Protein AF-A0AAU9KZJ2-F1 (afdb_monomer_lite)

Organism: NCBI:txid622444

Foldseek 3Di:
DDDDPPPPPPPPDQDWDWDFDQDWDADPVNPDIDRDPGGDDIDTDGDPCSCVVVDPDDDDDDDDCLQPPQAADDDPPDPHNHPVSSQVSQQVNQVVVCVVVPDDDDDDPDDGGDDDCVRDDD

InterPro domains:
  IPR029044 Nucleotide-diphospho-sugar transferases [G3DSA:3.90.550.10] (4-121)
  IPR029044 Nucleotide-diphospho-sugar transferases [SSF53448] (11-106)
  IPR039741 UDP-sugar pyrophosphorylase [PTHR11952] (7-105)

Secondary structure (DSSP, 8-state):
-------------PPPEEEEE---EE-TTSS-EE--SS--EEEEE--GGGGGGG-SS-------HHHH-----S-TT-SSSSHHHHHHHHHHHHHHHHHHTT------TT------TTT---

Sequence (122 aa):
MKGLSLIHESLVVAEYYETRKKIPYVNDEGTAIIIPTSNTGIKLETFIFDVFPLSKSMKALGVAREDEFAPVKNAPGAASDSPNTACQLRSDQCKRWLLNAGATFVMFLYTLHQVSGLIATT

Radius of gyration: 25.16 Å; chains: 1; bounding box: 81×39×58 Å

pLDDT: mean 87.17, std 16.83, range [34.22, 98.0]

Structure (mmCIF, N/CA/C/O backbone):
data_AF-A0AAU9KZJ2-F1
#
_entry.id   AF-A0AAU9KZJ2-F1
#
loop_
_atom_site.group_PDB
_atom_site.id
_atom_site.type_symbol
_atom_site.label_atom_id
_atom_site.label_alt_id
_atom_site.label_comp_id
_atom_site.label_asym_id
_atom_site.label_entity_id
_atom_site.label_seq_id
_atom_site.pdbx_PDB_ins_code
_atom_site.Cartn_x
_atom_site.Cartn_y
_atom_site.Cartn_z
_atom_site.occupancy
_atom_site.B_iso_or_equiv
_atom_site.auth_seq_id
_atom_site.auth_comp_id
_atom_site.auth_asym_id
_atom_site.auth_atom_id
_atom_site.pdbx_PDB_model_num
ATOM 1 N N . MET A 1 1 ? -52.182 -20.625 6.507 1.00 35.84 1 MET A N 1
ATOM 2 C CA . MET A 1 1 ? -51.819 -19.357 5.835 1.00 35.84 1 MET A CA 1
ATOM 3 C C . M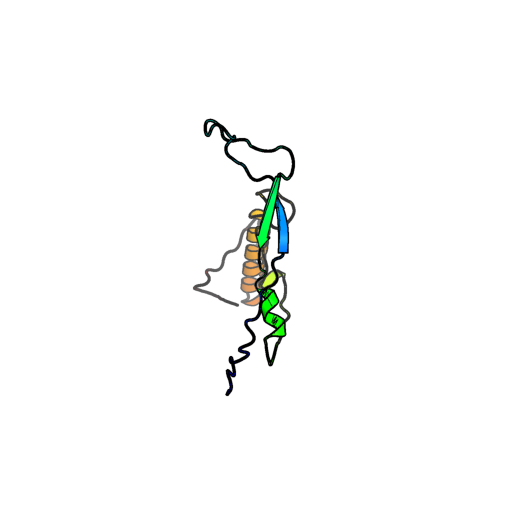ET A 1 1 ? -50.400 -19.528 5.305 1.00 35.84 1 MET A C 1
ATOM 5 O O . MET A 1 1 ? -49.508 -19.740 6.107 1.00 35.84 1 MET A O 1
ATOM 9 N N . LYS A 1 2 ? -50.212 -19.811 4.004 1.00 34.22 2 LYS A N 1
ATOM 10 C CA . LYS A 1 2 ? -49.580 -18.874 3.039 1.00 34.22 2 LYS A CA 1
ATOM 11 C C . LYS A 1 2 ? -48.591 -17.950 3.770 1.00 34.22 2 LYS A C 1
ATOM 13 O O . LYS A 1 2 ? -49.027 -17.062 4.482 1.00 34.22 2 LYS A O 1
ATOM 18 N N . GLY A 1 3 ? -47.299 -18.252 3.783 1.00 41.09 3 GLY A N 1
ATOM 19 C CA . GLY A 1 3 ? -46.450 -18.169 2.601 1.00 41.09 3 GLY A CA 1
ATOM 20 C C . GLY A 1 3 ? -45.843 -16.771 2.573 1.00 41.09 3 GLY A C 1
ATOM 21 O O . GLY A 1 3 ? -46.414 -15.876 1.963 1.00 41.09 3 GLY A O 1
ATOM 22 N N . LEU A 1 4 ? -44.717 -16.598 3.265 1.00 36.69 4 LEU A N 1
ATOM 23 C CA . LEU A 1 4 ? -43.838 -15.449 3.090 1.00 36.69 4 LEU A CA 1
ATOM 24 C C . LEU A 1 4 ? -42.464 -16.008 2.714 1.00 36.69 4 LEU A C 1
ATOM 26 O O . LEU A 1 4 ? -41.639 -16.327 3.565 1.00 36.69 4 LEU A O 1
ATOM 30 N N . SER A 1 5 ? -42.261 -16.213 1.414 1.00 44.12 5 SER A N 1
ATOM 31 C CA . SER A 1 5 ? -40.929 -16.366 0.843 1.00 44.12 5 SER A CA 1
ATOM 32 C C . SER A 1 5 ? -40.237 -15.009 0.936 1.00 44.12 5 SER A C 1
ATOM 34 O O . SER A 1 5 ? -40.368 -14.172 0.041 1.00 44.12 5 SER A O 1
ATOM 36 N N . LEU A 1 6 ? -39.535 -14.765 2.039 1.00 39.81 6 LEU A N 1
ATOM 37 C CA . LEU A 1 6 ? -38.515 -13.729 2.062 1.00 39.81 6 LEU A CA 1
ATOM 38 C C . LEU A 1 6 ? -37.307 -14.308 1.332 1.00 39.81 6 LEU A C 1
ATOM 40 O O . LEU A 1 6 ? -36.602 -15.178 1.832 1.00 39.81 6 LEU A O 1
ATOM 44 N N . ILE A 1 7 ? -37.194 -13.886 0.079 1.00 41.38 7 ILE A N 1
ATOM 45 C CA . ILE A 1 7 ? -35.998 -13.867 -0.760 1.00 41.38 7 ILE A CA 1
ATOM 46 C C . ILE A 1 7 ? -34.742 -13.857 0.126 1.00 41.38 7 ILE A C 1
ATOM 48 O O . ILE A 1 7 ? -34.412 -12.845 0.738 1.00 41.38 7 ILE A O 1
ATOM 52 N N . HIS A 1 8 ? -34.066 -15.004 0.225 1.00 39.94 8 HIS A N 1
ATOM 53 C CA . HIS A 1 8 ? -32.730 -15.107 0.806 1.00 39.94 8 HIS A CA 1
ATOM 54 C C . HIS A 1 8 ? -31.742 -14.543 -0.219 1.00 39.94 8 HIS A C 1
ATOM 56 O O . HIS A 1 8 ? -30.989 -15.270 -0.867 1.00 39.94 8 HIS A O 1
ATOM 62 N N . GLU A 1 9 ? -31.803 -13.231 -0.426 1.00 47.72 9 GLU A N 1
ATOM 63 C CA . GLU A 1 9 ? -30.695 -12.501 -1.013 1.00 47.72 9 GLU A CA 1
ATOM 64 C C . GLU A 1 9 ? -29.619 -12.511 0.071 1.00 47.72 9 GLU A C 1
ATOM 66 O O . GLU A 1 9 ? -29.741 -11.851 1.100 1.00 47.72 9 GLU A O 1
ATOM 71 N N . SER A 1 10 ? -28.641 -13.402 -0.083 1.00 49.16 10 SER A N 1
ATOM 72 C CA . SER A 1 10 ? -27.506 -13.538 0.818 1.00 49.16 10 SER A CA 1
ATOM 73 C C . SER A 1 10 ? -26.741 -12.216 0.840 1.00 49.16 10 SER A C 1
ATOM 75 O O . SER A 1 10 ? -25.821 -12.021 0.044 1.00 49.16 10 SER A O 1
ATOM 77 N N . LEU A 1 11 ? -27.142 -11.293 1.720 1.00 53.66 11 LEU A N 1
ATOM 78 C CA . LEU A 1 11 ? -26.313 -10.166 2.112 1.00 53.66 11 LEU A CA 1
ATOM 79 C C . LEU A 1 11 ? -25.014 -10.770 2.628 1.00 53.66 11 LEU A C 1
ATOM 81 O O . LEU A 1 11 ? -24.991 -11.458 3.648 1.00 53.66 11 LEU A O 1
ATOM 85 N N . VAL A 1 12 ? -23.938 -10.544 1.888 1.00 57.88 12 VAL A N 1
ATOM 86 C CA . VAL A 1 12 ? -22.602 -10.875 2.354 1.00 57.88 12 VAL A CA 1
ATOM 87 C C . VAL A 1 12 ? -22.334 -9.948 3.525 1.00 57.88 12 VAL A C 1
ATOM 89 O O . VAL A 1 12 ? -22.133 -8.747 3.346 1.00 57.88 12 VAL A O 1
ATOM 92 N N . VAL A 1 13 ? -22.399 -10.493 4.733 1.00 59.88 13 VAL A N 1
ATOM 93 C CA . VAL A 1 13 ? -21.948 -9.782 5.921 1.00 59.88 13 VAL A CA 1
ATOM 94 C C . VAL A 1 13 ? -20.432 -9.711 5.808 1.00 59.88 13 VAL A C 1
ATOM 96 O O . VAL A 1 13 ? -19.755 -10.724 5.962 1.00 59.88 13 VAL A O 1
ATOM 99 N N . ALA A 1 14 ? -19.904 -8.536 5.465 1.00 65.31 14 ALA A N 1
ATOM 100 C CA . ALA A 1 14 ? -18.477 -8.282 5.593 1.00 65.31 14 ALA A CA 1
ATOM 101 C C . ALA A 1 14 ? -18.107 -8.475 7.070 1.00 65.31 14 ALA A C 1
ATOM 103 O O . ALA A 1 14 ? -18.712 -7.849 7.945 1.00 65.31 14 ALA A O 1
ATOM 104 N N . GLU A 1 15 ? -17.171 -9.380 7.346 1.00 85.44 15 GLU A N 1
ATOM 105 C CA . GLU A 1 15 ? -16.683 -9.600 8.703 1.00 85.44 15 GLU A CA 1
ATOM 106 C C . GLU A 1 15 ? -15.974 -8.333 9.197 1.00 85.44 15 GLU A C 1
ATOM 108 O O . GLU A 1 15 ? -15.222 -7.686 8.466 1.00 85.44 15 GLU A O 1
ATOM 113 N N . TYR A 1 16 ? -16.235 -7.952 10.447 1.00 92.31 16 TYR A N 1
ATOM 114 C CA . TYR A 1 16 ? -15.529 -6.843 11.077 1.00 92.31 16 TYR A CA 1
ATOM 115 C C . TYR A 1 16 ? -14.281 -7.357 11.786 1.00 92.31 16 TYR A C 1
ATOM 117 O O . TYR A 1 16 ? -14.363 -8.190 12.688 1.00 92.31 16 TYR A O 1
ATOM 125 N N . TYR A 1 17 ? -13.130 -6.792 11.433 1.00 93.38 17 TYR A N 1
ATOM 126 C CA . TYR A 1 17 ? -11.873 -7.010 12.130 1.00 93.38 17 TYR A CA 1
ATOM 127 C C . TYR A 1 17 ? -11.712 -5.998 13.260 1.00 93.38 17 TYR A C 1
ATOM 129 O O . TYR A 1 17 ? -11.794 -4.782 13.063 1.00 93.38 17 TYR A O 1
ATOM 137 N N . GLU A 1 18 ? -11.445 -6.502 14.460 1.00 95.50 18 GLU A N 1
ATOM 138 C CA . GLU A 1 18 ? -11.236 -5.686 15.648 1.00 95.50 18 GLU A CA 1
ATOM 139 C C . GLU A 1 18 ? -9.771 -5.262 15.784 1.00 95.50 18 GLU A C 1
ATOM 141 O O . GLU A 1 18 ? -8.877 -6.090 15.956 1.00 95.50 18 GLU A O 1
ATOM 146 N N . THR A 1 19 ? -9.512 -3.953 15.805 1.00 95.38 19 THR A N 1
ATOM 147 C CA . THR A 1 19 ? -8.194 -3.412 16.158 1.00 95.38 19 THR A CA 1
ATOM 148 C C . THR A 1 19 ? -8.274 -2.576 17.425 1.00 95.38 19 THR A C 1
ATOM 150 O O . THR A 1 19 ? -8.961 -1.556 17.484 1.00 95.38 19 THR A O 1
ATOM 153 N N . ARG A 1 20 ? -7.502 -2.960 18.444 1.00 96.44 20 ARG A N 1
ATOM 154 C CA . ARG A 1 20 ? -7.402 -2.208 19.702 1.00 96.44 20 ARG A CA 1
ATOM 155 C C . ARG A 1 20 ? -6.556 -0.949 19.509 1.00 96.44 20 ARG A C 1
ATOM 157 O O . ARG A 1 20 ? -5.434 -1.028 19.006 1.00 96.44 20 ARG A O 1
ATOM 164 N N . LYS A 1 21 ? -7.084 0.209 19.914 1.00 96.38 21 LYS A N 1
ATOM 165 C CA . LYS A 1 21 ? -6.429 1.517 19.766 1.00 96.38 21 LYS A CA 1
ATOM 166 C C . LYS A 1 21 ? -6.510 2.342 21.051 1.00 96.38 21 LYS A C 1
ATOM 168 O O . LYS A 1 21 ? -7.436 2.208 21.852 1.00 96.38 21 LYS A O 1
ATOM 173 N N . LYS A 1 22 ? -5.542 3.243 21.204 1.00 97.00 22 LYS A N 1
ATOM 174 C CA . LYS A 1 22 ? -5.578 4.365 22.146 1.00 97.00 22 LYS A CA 1
ATOM 175 C C . LYS A 1 22 ? -6.470 5.440 21.530 1.00 97.00 22 LYS A C 1
ATOM 177 O O . LYS A 1 22 ? -6.007 6.181 20.668 1.00 97.00 22 LYS A O 1
ATOM 182 N N . ILE A 1 23 ? -7.753 5.450 21.882 1.00 96.75 23 ILE A N 1
ATOM 183 C CA . ILE A 1 23 ? -8.725 6.386 21.306 1.00 96.75 23 ILE A CA 1
ATOM 184 C C . ILE A 1 23 ? -8.882 7.545 22.291 1.00 96.75 23 ILE A C 1
ATOM 186 O O . ILE A 1 23 ? -9.343 7.292 23.406 1.00 96.75 23 ILE A O 1
ATOM 190 N N . PRO A 1 24 ? -8.477 8.781 21.938 1.00 97.12 24 PRO A N 1
ATOM 191 C CA . PRO A 1 24 ? -8.757 9.944 22.768 1.00 97.12 24 PRO A CA 1
ATOM 192 C C . PRO A 1 24 ? -10.262 10.104 22.979 1.00 97.12 24 PRO A C 1
ATOM 194 O O . PRO A 1 24 ? -11.038 9.937 22.038 1.00 97.12 24 PRO A O 1
ATOM 197 N N . TYR A 1 25 ? -10.668 10.420 24.203 1.00 96.00 25 TYR A N 1
ATOM 198 C CA . TYR A 1 25 ? -12.073 10.569 24.584 1.00 96.00 25 TYR A CA 1
ATOM 199 C C . TYR A 1 25 ? -12.246 11.767 25.516 1.00 96.00 25 TYR A C 1
ATOM 201 O O . TYR A 1 25 ? -11.272 12.272 26.071 1.00 96.00 25 TYR A O 1
ATOM 209 N N . VAL A 1 26 ? -13.476 12.250 25.654 1.00 97.25 26 VAL A N 1
ATOM 210 C CA . VAL A 1 26 ? -13.804 13.324 26.598 1.00 97.25 26 VAL A CA 1
ATOM 211 C C . VAL A 1 26 ? -14.135 12.697 27.951 1.00 97.25 26 VAL A C 1
ATOM 213 O O . VAL A 1 26 ? -14.781 11.653 27.980 1.00 97.25 26 VAL A O 1
ATOM 216 N N . ASN A 1 27 ? -13.673 13.293 29.051 1.00 95.50 27 ASN A N 1
ATOM 217 C CA . ASN A 1 27 ? -14.048 12.847 30.397 1.00 95.50 27 ASN A CA 1
ATOM 218 C C . ASN A 1 27 ? -15.560 12.979 30.652 1.00 95.50 27 ASN A C 1
ATOM 220 O O . ASN A 1 27 ? -16.268 13.682 29.930 1.00 95.50 27 ASN A O 1
ATOM 224 N N . ASP A 1 28 ? -16.037 12.334 31.713 1.00 95.81 28 ASP A N 1
ATOM 225 C CA . ASP A 1 28 ? -17.465 12.256 32.037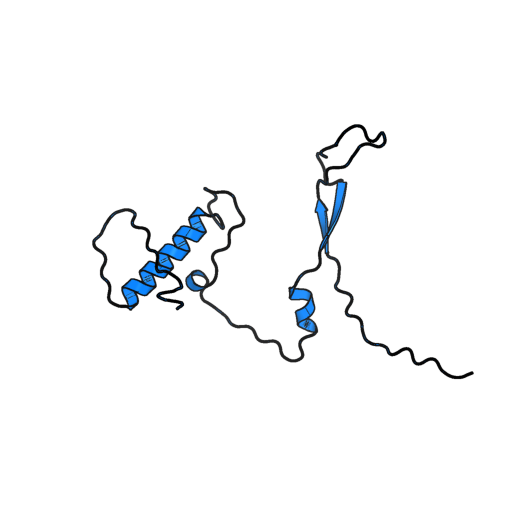 1.00 95.81 28 ASP A CA 1
ATOM 226 C C . ASP A 1 28 ? -18.103 13.640 32.256 1.00 95.81 28 ASP A C 1
ATOM 228 O O . ASP A 1 28 ? -19.277 13.844 31.952 1.00 95.81 28 ASP A O 1
ATOM 232 N N . GLU A 1 29 ? -17.325 14.624 32.717 1.00 96.50 29 GLU A N 1
ATOM 233 C CA . GLU A 1 29 ? -17.789 16.000 32.917 1.00 96.50 29 GLU A CA 1
ATOM 234 C C . GLU A 1 29 ? -17.836 16.840 31.629 1.00 96.50 29 GLU A C 1
ATOM 236 O O . GLU A 1 29 ? -18.329 17.968 31.653 1.00 96.50 29 GLU A O 1
ATOM 241 N N . GLY A 1 30 ? -17.308 16.345 30.506 1.00 95.62 30 GLY A N 1
ATOM 242 C CA . GLY A 1 30 ? -17.288 17.092 29.245 1.00 95.62 30 GLY A CA 1
ATOM 243 C C . GLY A 1 30 ? -16.234 18.207 29.173 1.00 95.62 30 GLY A C 1
ATOM 244 O O . GLY A 1 30 ? -16.310 19.065 28.295 1.00 95.62 30 GLY A O 1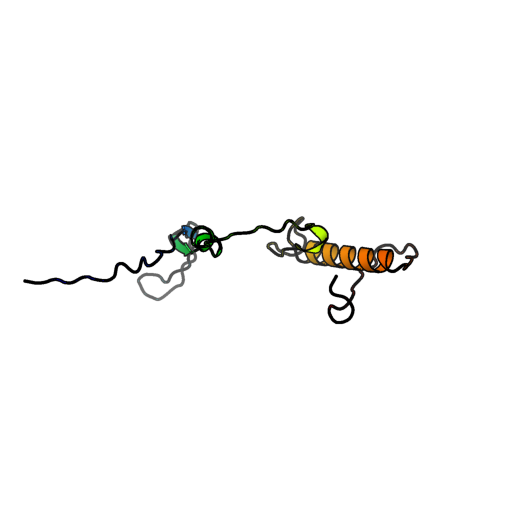
ATOM 245 N N . THR A 1 31 ? -15.276 18.246 30.100 1.00 96.94 31 THR A N 1
ATOM 246 C CA . THR A 1 31 ? -14.383 19.397 30.330 1.00 96.94 31 THR A CA 1
ATOM 247 C C . THR A 1 31 ? -12.964 19.218 29.798 1.00 96.94 31 THR A C 1
ATOM 249 O O . THR A 1 31 ? -12.247 20.208 29.642 1.00 96.94 31 THR A O 1
ATOM 252 N N . ALA A 1 32 ? -12.537 17.989 29.505 1.00 96.25 32 ALA A N 1
ATOM 253 C CA . ALA A 1 32 ? -11.178 17.694 29.067 1.00 96.25 32 ALA A CA 1
ATOM 254 C C . ALA A 1 32 ? -11.117 16.532 28.069 1.00 96.25 32 ALA A C 1
ATOM 256 O O . ALA A 1 32 ? -11.883 15.574 28.150 1.00 96.25 32 ALA A O 1
ATOM 257 N N . ILE A 1 33 ? -10.139 16.593 27.159 1.00 97.38 33 ILE A N 1
ATOM 258 C CA . ILE A 1 33 ? -9.773 15.472 26.287 1.00 97.38 33 ILE A CA 1
ATOM 259 C C . ILE A 1 33 ? -8.697 14.644 26.989 1.00 97.38 33 ILE A C 1
ATOM 261 O O . ILE A 1 33 ? -7.616 15.143 27.300 1.00 97.38 33 ILE A O 1
ATOM 265 N N . ILE A 1 34 ? -8.977 13.362 27.188 1.00 96.69 34 ILE A N 1
ATOM 266 C CA . ILE A 1 34 ? -8.058 12.384 27.756 1.00 96.69 34 ILE A CA 1
ATOM 267 C C . ILE A 1 34 ? -7.370 11.625 26.622 1.00 96.69 34 ILE A C 1
ATOM 269 O O . ILE A 1 34 ? -8.023 11.011 25.777 1.00 96.69 34 ILE A O 1
ATOM 273 N N . ILE A 1 35 ? -6.034 11.633 26.619 1.00 96.56 35 ILE A N 1
ATOM 274 C CA . ILE A 1 35 ? -5.214 10.811 25.721 1.00 96.56 35 ILE A CA 1
ATOM 275 C C . ILE A 1 35 ? -4.755 9.579 26.510 1.00 96.56 35 ILE A C 1
ATOM 277 O O . ILE A 1 35 ? -3.910 9.702 27.399 1.00 96.56 35 ILE A O 1
ATOM 281 N N . PRO A 1 36 ? -5.301 8.386 26.232 1.00 96.00 36 PRO A N 1
ATOM 282 C CA . PRO A 1 36 ? -5.034 7.218 27.055 1.00 96.00 36 PRO A CA 1
ATOM 283 C C . PRO A 1 36 ? -3.630 6.652 26.824 1.00 96.00 36 PRO A C 1
ATOM 285 O O . PRO A 1 36 ? -3.101 6.644 25.711 1.00 96.00 36 PRO A O 1
ATOM 288 N N . THR A 1 37 ? -3.030 6.114 27.886 1.00 96.38 37 THR A N 1
ATOM 289 C CA . THR A 1 37 ? -1.709 5.466 27.834 1.00 96.38 37 THR A CA 1
ATOM 290 C C . THR A 1 37 ? -1.784 4.007 27.373 1.00 96.38 37 THR A C 1
ATOM 292 O O . THR A 1 37 ? -0.799 3.490 26.837 1.00 96.38 37 THR A O 1
ATOM 295 N N . SER A 1 38 ? -2.953 3.369 27.489 1.00 95.88 38 SER A N 1
ATOM 296 C CA . SER A 1 38 ? -3.270 2.007 27.038 1.00 95.88 38 SER A CA 1
ATOM 297 C C . SER A 1 38 ? -4.422 1.998 26.020 1.00 95.88 38 SER A C 1
ATOM 299 O O . SER A 1 38 ? -5.069 3.016 25.781 1.00 95.88 38 SER A O 1
ATOM 301 N N . ASN A 1 39 ? -4.652 0.860 25.357 1.00 96.56 39 ASN A N 1
ATOM 302 C CA . ASN A 1 39 ? -5.758 0.731 24.406 1.00 96.56 39 ASN A CA 1
ATOM 303 C C . ASN A 1 39 ? -7.102 0.749 25.147 1.00 96.56 39 ASN A C 1
ATOM 305 O O . ASN A 1 39 ? -7.372 -0.149 25.942 1.00 96.56 39 ASN A O 1
ATOM 309 N N . THR A 1 40 ? -7.939 1.738 24.848 1.00 95.94 40 THR A N 1
ATOM 310 C CA . THR A 1 40 ? -9.240 1.968 25.499 1.00 95.94 40 THR A CA 1
ATOM 311 C C . THR A 1 40 ? -10.427 1.609 24.623 1.00 95.94 40 THR A C 1
ATOM 313 O O . THR A 1 40 ? -11.532 1.459 25.131 1.00 95.94 40 THR A O 1
ATOM 316 N N . GLY A 1 41 ? -10.217 1.463 23.315 1.00 95.75 41 GLY A N 1
ATOM 317 C CA . GLY A 1 41 ? -11.299 1.205 22.379 1.00 95.75 41 GLY A CA 1
ATOM 318 C C . GLY A 1 41 ? -10.930 0.208 21.296 1.00 95.75 41 GLY A C 1
ATOM 319 O O . GLY A 1 41 ? -9.758 -0.113 21.067 1.00 95.75 41 GLY A O 1
ATOM 320 N N . ILE A 1 42 ? -11.973 -0.271 20.629 1.00 96.75 42 ILE A N 1
ATOM 321 C CA . ILE A 1 42 ? -11.892 -1.142 19.464 1.00 96.75 42 ILE A CA 1
ATOM 322 C C . ILE A 1 42 ? -12.330 -0.323 18.257 1.00 96.75 42 ILE A C 1
ATOM 324 O O . ILE A 1 42 ? -13.378 0.320 18.274 1.00 96.75 42 ILE A O 1
ATOM 328 N N . LYS A 1 43 ? -11.513 -0.347 17.208 1.00 95.44 43 LYS A N 1
ATOM 329 C CA . LYS A 1 43 ? -11.885 0.125 15.882 1.00 95.44 43 LYS A CA 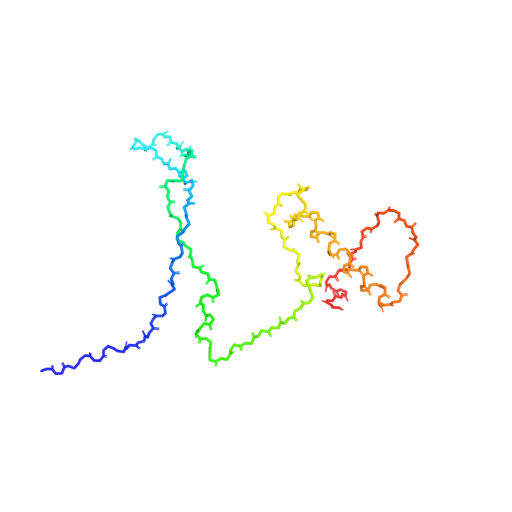1
ATOM 330 C C . LYS A 1 43 ? -12.250 -1.092 15.040 1.00 95.44 43 LYS A C 1
ATOM 332 O O . LYS A 1 43 ? -11.433 -2.003 14.921 1.00 95.44 43 LYS A O 1
ATOM 337 N N . LEU A 1 44 ? -13.463 -1.090 14.498 1.00 95.75 44 LEU A N 1
ATOM 338 C CA . LEU A 1 44 ? -13.932 -2.101 13.558 1.00 95.75 44 LEU A CA 1
ATOM 339 C C . LEU A 1 44 ? -13.558 -1.662 12.143 1.00 95.75 44 LEU A C 1
ATOM 341 O O . LEU A 1 44 ? -13.861 -0.537 11.741 1.00 95.75 44 LEU A O 1
ATOM 345 N N . GLU A 1 45 ? -12.879 -2.531 11.406 1.00 93.94 45 GLU A N 1
ATOM 346 C CA . GLU A 1 45 ? -12.485 -2.303 10.016 1.00 93.94 45 GLU A CA 1
ATOM 347 C C . GLU A 1 45 ? -12.895 -3.515 9.173 1.00 93.94 45 GLU A C 1
ATOM 349 O O . GLU A 1 45 ? -12.859 -4.644 9.648 1.00 93.94 45 GLU A O 1
ATOM 354 N N . THR A 1 46 ? -13.297 -3.287 7.927 1.00 93.00 46 THR A N 1
ATOM 355 C CA . THR A 1 46 ? -13.501 -4.340 6.918 1.00 93.00 46 THR A CA 1
ATOM 356 C C . THR A 1 46 ? -12.338 -4.299 5.936 1.00 93.00 46 THR A C 1
ATOM 358 O O . THR A 1 46 ? -11.836 -3.206 5.645 1.00 93.00 46 THR A O 1
ATOM 361 N N . PHE A 1 47 ? -11.930 -5.430 5.363 1.00 90.81 47 PHE A N 1
ATOM 362 C CA . PHE A 1 47 ? -10.864 -5.443 4.368 1.00 90.81 47 PHE A CA 1
ATOM 363 C C . PHE A 1 47 ? -11.422 -5.556 2.952 1.00 90.81 47 PHE A C 1
ATOM 365 O O . PHE A 1 47 ? -12.306 -6.347 2.647 1.00 90.81 47 PHE A O 1
ATOM 372 N N . ILE A 1 48 ? -10.866 -4.758 2.035 1.00 91.50 48 ILE A N 1
ATOM 373 C CA . ILE A 1 48 ? -11.300 -4.748 0.628 1.00 91.50 48 ILE A CA 1
ATOM 374 C C . ILE A 1 48 ? -11.163 -6.124 -0.046 1.00 91.50 48 ILE A C 1
ATOM 376 O O . ILE A 1 48 ? -11.831 -6.391 -1.037 1.00 91.50 48 ILE A O 1
ATOM 380 N N . PHE A 1 49 ? -10.318 -7.006 0.489 1.00 91.44 49 PHE A N 1
ATOM 381 C CA . PHE A 1 49 ? -10.067 -8.344 -0.044 1.00 91.44 49 PHE A CA 1
ATOM 382 C C . PHE A 1 49 ? -11.097 -9.390 0.411 1.00 91.44 49 PHE A C 1
ATOM 384 O O . PHE A 1 49 ? -11.158 -10.465 -0.184 1.00 91.44 49 PHE A O 1
ATOM 391 N N . ASP A 1 50 ? -11.952 -9.076 1.390 1.00 91.19 50 ASP A N 1
ATOM 392 C CA . ASP A 1 50 ? -12.977 -10.002 1.907 1.00 91.19 50 ASP A CA 1
ATOM 393 C C . ASP A 1 50 ? -14.041 -10.337 0.856 1.00 91.19 50 ASP A C 1
ATOM 395 O O . ASP A 1 50 ? -14.773 -11.316 0.973 1.00 91.19 50 ASP A O 1
ATOM 399 N N . VAL A 1 51 ? -14.106 -9.552 -0.222 1.00 90.31 51 VAL A N 1
ATOM 400 C CA . VAL A 1 51 ? -15.001 -9.795 -1.359 1.00 90.31 51 VAL A CA 1
ATOM 401 C C . VAL A 1 51 ? -14.470 -10.855 -2.328 1.00 90.31 51 VAL A C 1
ATOM 403 O O . VAL A 1 51 ? -15.214 -11.297 -3.202 1.00 90.31 51 VAL A O 1
ATOM 406 N N . PHE A 1 52 ? -13.207 -11.286 -2.218 1.00 91.62 52 PHE A N 1
ATOM 407 C CA . PHE A 1 52 ? -12.616 -12.255 -3.151 1.00 91.62 52 PHE A CA 1
ATOM 408 C C . PHE A 1 52 ? -13.390 -13.580 -3.261 1.00 91.62 52 PHE A C 1
ATOM 410 O O . PHE A 1 52 ? -13.595 -14.021 -4.396 1.00 91.62 52 PHE A O 1
ATOM 417 N N . PRO A 1 53 ? -13.889 -14.197 -2.169 1.00 90.94 53 PRO A N 1
ATOM 418 C CA . PRO A 1 53 ? -14.701 -15.415 -2.248 1.00 90.94 53 PRO A CA 1
ATOM 419 C C . PRO A 1 53 ? -16.014 -15.251 -3.026 1.00 90.94 53 PRO A C 1
ATOM 421 O O . PRO A 1 53 ? -16.587 -16.243 -3.467 1.00 90.94 53 PRO A O 1
ATOM 424 N N . LEU A 1 54 ? -16.494 -14.017 -3.223 1.00 89.75 54 LEU A N 1
ATOM 425 C CA . LEU A 1 54 ? -17.706 -13.739 -4.003 1.00 89.75 54 LEU A CA 1
ATOM 426 C C . LEU A 1 54 ? -17.466 -13.799 -5.515 1.00 89.75 54 LEU A C 1
ATOM 428 O O . LEU A 1 54 ? -18.416 -13.833 -6.301 1.00 89.75 54 LEU A O 1
ATOM 432 N N . SER A 1 55 ? -16.204 -13.778 -5.945 1.00 93.25 55 SER A N 1
ATOM 433 C CA . SER A 1 55 ? -15.867 -13.817 -7.360 1.00 93.25 55 SER A CA 1
ATOM 434 C C . SER A 1 55 ? -16.114 -15.207 -7.945 1.00 93.25 55 SER A C 1
ATOM 436 O O . SER A 1 55 ? -15.533 -16.197 -7.509 1.00 93.25 55 SER A O 1
ATOM 438 N N . LYS A 1 56 ? -16.911 -15.277 -9.019 1.00 96.06 56 LYS A N 1
ATOM 439 C CA . LYS A 1 56 ? -17.091 -16.510 -9.811 1.00 96.06 56 LYS A CA 1
ATOM 440 C C . LYS A 1 56 ? -15.820 -16.919 -10.565 1.00 96.06 56 LYS A C 1
ATOM 442 O O . LYS A 1 56 ? -15.683 -18.071 -10.961 1.00 96.06 56 LYS A O 1
ATOM 447 N N . SER A 1 57 ? -14.921 -15.968 -10.820 1.00 96.31 57 SER A N 1
ATOM 448 C CA . SER A 1 57 ? -13.675 -16.188 -11.552 1.00 96.31 57 SER A CA 1
ATOM 449 C C . SER A 1 57 ? -12.621 -15.187 -11.087 1.00 96.31 57 SER A C 1
ATOM 451 O O . SER A 1 57 ? -12.500 -14.092 -11.637 1.00 96.31 57 SER A O 1
ATOM 453 N N . MET A 1 58 ? -11.830 -15.582 -10.092 1.00 96.56 58 MET A N 1
ATOM 454 C CA . MET A 1 58 ? -10.694 -14.800 -9.609 1.00 96.56 58 MET A CA 1
ATOM 455 C C . MET A 1 58 ? -9.428 -15.109 -10.418 1.00 96.56 58 MET A C 1
ATOM 457 O O . MET A 1 58 ? -9.176 -16.261 -10.783 1.00 96.56 58 MET A O 1
ATOM 461 N N . LYS A 1 59 ? -8.621 -14.080 -10.694 1.00 96.81 59 LYS A N 1
ATOM 462 C CA . LYS A 1 59 ? -7.300 -14.190 -11.330 1.00 96.81 59 LYS A CA 1
ATOM 463 C C . LYS A 1 59 ? -6.295 -13.357 -10.539 1.00 96.81 59 LYS A C 1
ATOM 465 O O . LYS A 1 59 ? -6.660 -12.336 -9.968 1.00 96.81 59 LYS A O 1
ATOM 470 N N . ALA A 1 60 ? -5.042 -13.795 -10.528 1.00 96.44 60 ALA A N 1
ATOM 471 C CA . ALA A 1 60 ? -3.929 -13.070 -9.931 1.00 96.44 60 ALA A CA 1
ATOM 472 C C . ALA A 1 60 ? -2.861 -12.832 -11.003 1.00 96.44 60 ALA A C 1
ATOM 474 O O . ALA A 1 60 ? -2.551 -13.741 -11.773 1.00 96.44 60 ALA A O 1
ATOM 475 N N . LEU A 1 61 ? -2.318 -11.616 -11.048 1.00 97.06 61 LEU A N 1
ATOM 476 C CA . LEU A 1 61 ? -1.217 -11.234 -11.926 1.00 97.06 61 LEU A CA 1
ATOM 477 C C . LEU A 1 61 ? 0.007 -10.946 -11.058 1.00 97.06 61 LEU A C 1
ATOM 479 O O . LEU A 1 61 ? -0.030 -10.058 -10.209 1.00 97.06 61 LEU A O 1
ATOM 483 N N . GLY A 1 62 ? 1.070 -11.722 -11.255 1.00 97.75 62 GLY A N 1
ATOM 484 C CA . GLY A 1 62 ? 2.364 -11.438 -10.648 1.00 97.75 62 GLY A CA 1
ATOM 485 C C . GLY A 1 62 ? 3.054 -10.295 -11.385 1.00 97.75 62 GLY A C 1
ATOM 486 O O . GLY A 1 62 ? 3.013 -10.244 -12.612 1.00 97.75 62 GLY A O 1
ATOM 487 N N . VAL A 1 63 ? 3.693 -9.406 -10.633 1.00 96.88 63 VAL A N 1
ATOM 488 C CA . VAL A 1 63 ? 4.443 -8.261 -11.159 1.00 96.88 63 VAL A CA 1
ATOM 489 C C . VAL A 1 63 ? 5.796 -8.146 -10.463 1.00 96.88 63 VAL A C 1
ATOM 491 O O . VAL A 1 63 ? 5.967 -8.645 -9.347 1.00 96.88 63 VAL A O 1
ATOM 494 N N . ALA A 1 64 ? 6.754 -7.485 -11.110 1.00 95.94 64 ALA A N 1
ATOM 495 C CA . ALA A 1 64 ? 8.018 -7.128 -10.480 1.00 95.94 64 ALA A CA 1
ATOM 496 C C . ALA A 1 64 ? 7.790 -5.985 -9.477 1.00 95.94 64 ALA A C 1
ATOM 498 O O . ALA A 1 64 ? 7.137 -4.984 -9.779 1.00 95.94 64 ALA A O 1
ATOM 499 N N . ARG A 1 65 ? 8.305 -6.137 -8.254 1.00 95.50 65 ARG A N 1
ATOM 500 C CA . ARG A 1 65 ? 8.064 -5.180 -7.162 1.00 95.50 65 ARG A CA 1
ATOM 501 C C . ARG A 1 65 ? 8.659 -3.815 -7.492 1.00 95.50 65 ARG A C 1
ATOM 503 O O . ARG A 1 65 ? 8.039 -2.792 -7.228 1.00 95.50 65 ARG A O 1
ATOM 510 N N . GLU A 1 66 ? 9.870 -3.825 -8.023 1.00 94.69 66 GLU A N 1
ATOM 511 C CA . GLU A 1 66 ? 10.643 -2.649 -8.398 1.00 94.69 66 GLU A CA 1
ATOM 512 C C . GLU A 1 66 ? 9.967 -1.807 -9.484 1.00 94.69 66 GLU A C 1
ATOM 514 O O . GLU A 1 66 ? 10.241 -0.612 -9.542 1.00 94.69 66 GLU A O 1
ATOM 519 N N . ASP A 1 67 ? 9.080 -2.414 -10.282 1.00 94.25 67 ASP A N 1
ATOM 520 C CA . ASP A 1 67 ? 8.314 -1.749 -11.338 1.00 94.25 67 ASP A CA 1
ATOM 521 C C . ASP A 1 67 ? 6.974 -1.189 -10.837 1.00 94.25 67 ASP A C 1
ATOM 523 O O . ASP A 1 67 ? 6.593 -0.082 -11.206 1.00 94.25 67 ASP A O 1
ATOM 527 N N . GLU A 1 68 ? 6.273 -1.923 -9.967 1.00 95.56 68 GLU A N 1
ATOM 528 C CA . GLU A 1 68 ? 4.846 -1.674 -9.695 1.00 95.56 68 GLU A CA 1
ATOM 529 C C . GLU A 1 68 ? 4.530 -1.333 -8.225 1.00 95.56 68 GLU A C 1
ATOM 531 O O . GLU A 1 68 ? 3.393 -0.989 -7.892 1.00 95.56 68 GLU A O 1
ATOM 536 N N . PHE A 1 69 ? 5.493 -1.443 -7.296 1.00 97.06 69 PHE A N 1
ATOM 537 C CA . PHE A 1 69 ? 5.193 -1.338 -5.863 1.00 97.06 69 PHE A CA 1
ATOM 538 C C . PHE A 1 69 ? 6.269 -0.642 -5.012 1.00 97.06 69 PHE A C 1
ATOM 540 O O . PHE A 1 69 ? 7.240 -1.245 -4.549 1.00 97.06 69 PHE A O 1
ATOM 547 N N . ALA A 1 70 ? 6.007 0.627 -4.684 1.00 96.94 70 ALA A N 1
ATOM 548 C CA . ALA A 1 70 ? 6.826 1.460 -3.800 1.00 96.94 70 ALA A CA 1
ATOM 549 C C . ALA A 1 70 ? 5.961 2.158 -2.721 1.00 96.94 70 ALA A C 1
ATOM 551 O O . ALA A 1 70 ? 5.625 3.338 -2.859 1.00 96.94 70 ALA A O 1
ATOM 552 N N . PRO A 1 71 ? 5.532 1.446 -1.660 1.00 97.81 71 PRO A N 1
ATOM 553 C CA . PRO A 1 71 ? 4.616 1.999 -0.668 1.00 97.81 71 PRO A CA 1
ATOM 554 C C . PRO A 1 71 ? 5.299 3.035 0.236 1.00 97.81 71 PRO A C 1
ATOM 556 O O . PRO A 1 71 ? 6.487 2.949 0.536 1.00 97.81 71 PRO A O 1
ATOM 559 N N . VAL A 1 72 ? 4.506 3.979 0.745 1.00 97.88 72 VAL A N 1
ATOM 560 C CA . VAL A 1 72 ? 4.925 4.931 1.782 1.00 97.88 72 VAL A CA 1
ATOM 561 C C . VAL A 1 72 ? 4.068 4.708 3.024 1.00 97.88 72 VAL A C 1
ATOM 563 O O . VAL A 1 72 ? 2.861 4.952 3.015 1.00 97.88 72 VAL A O 1
ATOM 566 N N . LYS A 1 73 ? 4.692 4.182 4.075 1.00 97.19 73 LYS A N 1
ATOM 567 C CA . LYS A 1 73 ? 4.087 3.791 5.357 1.00 97.19 73 LYS A CA 1
ATOM 568 C C . LYS A 1 73 ? 4.802 4.413 6.557 1.00 97.19 73 LYS A C 1
ATOM 570 O O . LYS A 1 73 ? 4.167 4.633 7.584 1.00 97.19 73 LYS A O 1
ATOM 575 N N . ASN A 1 74 ? 6.091 4.714 6.413 1.00 98.00 74 ASN A N 1
ATOM 576 C CA . ASN A 1 74 ? 6.969 5.184 7.477 1.00 98.00 74 ASN A CA 1
ATOM 577 C C . ASN A 1 74 ? 7.434 6.627 7.233 1.00 98.00 74 ASN A C 1
ATOM 579 O O . ASN A 1 74 ? 7.408 7.133 6.110 1.00 98.00 74 ASN A O 1
ATOM 583 N N . ALA A 1 75 ? 7.889 7.287 8.300 1.00 97.31 75 ALA A N 1
ATOM 584 C CA . ALA A 1 75 ? 8.433 8.641 8.236 1.00 97.31 75 ALA A CA 1
ATOM 585 C C . ALA A 1 75 ? 9.711 8.724 7.365 1.00 97.31 75 ALA A C 1
ATOM 587 O O . ALA A 1 75 ? 10.395 7.711 7.175 1.00 97.31 75 ALA A O 1
ATOM 588 N N . PRO A 1 76 ? 10.070 9.918 6.849 1.00 97.44 76 PRO A N 1
ATOM 589 C CA . PRO A 1 76 ? 11.348 10.143 6.172 1.00 97.44 76 PRO A CA 1
ATOM 590 C C . PRO A 1 76 ? 12.548 9.650 6.990 1.00 97.44 76 PRO A C 1
ATOM 592 O O . PRO A 1 76 ? 12.565 9.763 8.213 1.00 97.44 76 PRO A O 1
ATOM 595 N N . GLY A 1 77 ? 13.551 9.101 6.306 1.00 94.50 77 GLY A N 1
ATOM 596 C CA . GLY A 1 77 ? 14.744 8.521 6.934 1.00 94.50 77 GLY A CA 1
ATOM 597 C C . GLY A 1 77 ? 14.575 7.094 7.468 1.00 94.50 77 GLY A C 1
ATOM 598 O O . GLY A 1 77 ? 15.577 6.460 7.793 1.00 94.50 77 GLY A O 1
ATOM 599 N N . ALA A 1 78 ? 13.355 6.545 7.519 1.00 97.00 78 ALA A N 1
ATOM 600 C CA . ALA A 1 78 ? 13.171 5.127 7.818 1.00 97.00 78 ALA A CA 1
ATOM 601 C C . ALA A 1 78 ? 13.762 4.243 6.703 1.00 97.00 78 ALA A C 1
ATOM 603 O O . ALA A 1 78 ? 13.680 4.579 5.516 1.00 97.00 78 ALA A O 1
ATOM 604 N N . ALA A 1 79 ? 14.326 3.099 7.105 1.00 95.38 79 ALA A N 1
ATOM 605 C CA . ALA A 1 79 ? 15.063 2.185 6.228 1.00 95.38 79 ALA A CA 1
ATOM 606 C C . ALA A 1 79 ? 14.201 1.518 5.139 1.00 95.38 79 ALA A C 1
ATOM 608 O O . ALA A 1 79 ? 14.735 1.060 4.133 1.00 95.38 79 ALA A O 1
ATOM 609 N N . SER A 1 80 ? 12.880 1.463 5.324 1.00 96.19 80 SER A N 1
ATOM 610 C CA . SER A 1 80 ? 11.931 0.879 4.375 1.00 96.19 80 SER A CA 1
ATOM 611 C C . SER A 1 80 ? 10.630 1.674 4.325 1.00 96.19 80 SER A C 1
ATOM 613 O O . SER A 1 80 ? 10.277 2.369 5.283 1.00 96.19 80 SER A O 1
ATOM 615 N N . ASP A 1 81 ? 9.916 1.550 3.204 1.00 97.00 81 ASP A N 1
ATOM 616 C CA . ASP A 1 81 ? 8.575 2.094 2.960 1.00 97.00 81 ASP A CA 1
ATOM 617 C C . ASP A 1 81 ? 8.419 3.559 3.413 1.00 97.00 81 ASP A C 1
ATOM 619 O O . ASP A 1 81 ? 7.417 3.957 4.004 1.00 97.00 81 ASP A O 1
ATOM 623 N N . SER A 1 82 ? 9.449 4.366 3.183 1.00 98.00 82 SER A N 1
ATOM 624 C CA . SER A 1 82 ? 9.510 5.797 3.476 1.00 98.00 82 SER A CA 1
ATOM 625 C C . SER A 1 82 ? 9.498 6.616 2.183 1.00 98.00 82 SER A C 1
ATOM 627 O O . SER A 1 82 ? 9.804 6.077 1.110 1.00 98.00 82 SER A O 1
ATOM 629 N N . PRO A 1 83 ? 9.227 7.935 2.246 1.00 97.44 83 PRO A N 1
ATOM 630 C CA . PRO A 1 83 ? 9.320 8.806 1.076 1.00 97.44 83 PRO A CA 1
ATOM 631 C C . PRO A 1 83 ? 10.670 8.704 0.353 1.00 97.44 83 PRO A C 1
ATOM 633 O O . PRO A 1 83 ? 10.710 8.698 -0.873 1.00 97.44 83 PRO A O 1
ATOM 636 N N . ASN A 1 84 ? 11.773 8.555 1.097 1.00 95.62 84 ASN A N 1
ATOM 637 C CA . ASN A 1 84 ? 13.111 8.399 0.523 1.00 95.62 84 ASN A CA 1
ATOM 638 C C . ASN A 1 84 ? 13.226 7.107 -0.296 1.00 95.62 84 ASN A C 1
ATOM 640 O O . ASN A 1 84 ? 13.669 7.148 -1.441 1.00 95.62 84 ASN A O 1
ATOM 644 N N . THR A 1 85 ? 12.779 5.978 0.263 1.00 96.00 85 THR A N 1
ATOM 645 C CA . THR A 1 85 ? 12.841 4.680 -0.430 1.00 96.00 85 THR A CA 1
ATOM 646 C C . THR A 1 85 ? 11.939 4.639 -1.664 1.00 96.00 85 THR A C 1
ATOM 648 O O . THR A 1 85 ? 12.355 4.132 -2.701 1.00 96.00 85 THR A O 1
ATOM 651 N N . ALA A 1 86 ? 10.747 5.246 -1.606 1.00 96.38 86 ALA A N 1
ATOM 652 C CA . ALA A 1 86 ? 9.838 5.303 -2.748 1.00 96.38 86 ALA A CA 1
ATOM 653 C C . ALA A 1 86 ? 10.375 6.193 -3.882 1.00 96.38 86 ALA A C 1
ATOM 655 O O . ALA A 1 86 ? 10.306 5.821 -5.054 1.00 96.38 86 ALA A O 1
ATOM 656 N N . CYS A 1 87 ? 10.963 7.347 -3.547 1.00 95.06 87 CYS A N 1
ATOM 657 C CA . CYS A 1 87 ? 11.624 8.207 -4.529 1.00 95.06 87 CYS A CA 1
ATOM 658 C C . CYS A 1 87 ? 12.820 7.515 -5.193 1.00 95.06 87 CYS A C 1
ATOM 660 O O . CYS A 1 87 ? 12.991 7.648 -6.404 1.00 95.06 87 CYS A O 1
ATOM 662 N N . GLN A 1 88 ? 13.615 6.765 -4.423 1.00 94.75 88 GLN A N 1
ATOM 663 C CA . GLN A 1 88 ? 14.743 6.007 -4.958 1.00 94.75 88 GLN A CA 1
ATOM 664 C C . GLN A 1 88 ? 14.270 4.920 -5.932 1.00 94.75 88 GLN A C 1
ATOM 666 O O . GLN A 1 88 ? 14.727 4.909 -7.070 1.00 94.75 88 GLN A O 1
ATOM 671 N N . LEU A 1 89 ? 13.287 4.096 -5.544 1.00 95.31 89 LEU A N 1
ATOM 672 C CA . LEU A 1 89 ? 12.716 3.059 -6.417 1.00 95.31 89 LEU A CA 1
ATOM 673 C C . LEU A 1 89 ? 12.175 3.646 -7.730 1.00 95.31 89 LEU A C 1
ATOM 675 O O . LEU A 1 89 ? 12.486 3.143 -8.806 1.00 95.31 89 LEU A O 1
ATOM 679 N N . ARG A 1 90 ? 11.446 4.769 -7.667 1.00 94.81 90 ARG A N 1
ATOM 680 C CA . ARG A 1 90 ? 10.959 5.463 -8.871 1.00 94.81 90 ARG A CA 1
ATOM 681 C C . ARG A 1 90 ? 12.098 5.997 -9.743 1.00 94.81 90 ARG A C 1
ATOM 683 O O . ARG A 1 90 ? 12.009 5.952 -10.968 1.00 94.81 90 ARG A O 1
ATOM 690 N N . SER A 1 91 ? 13.156 6.524 -9.132 1.00 94.50 91 SER A N 1
ATOM 691 C CA . SER A 1 91 ? 14.333 6.990 -9.869 1.00 94.50 91 SER A CA 1
ATOM 692 C C . SER A 1 91 ? 15.053 5.836 -10.563 1.00 94.50 91 SER A C 1
ATOM 694 O O . SER A 1 91 ? 15.430 5.953 -11.729 1.00 94.50 91 SER A O 1
ATOM 696 N N . ASP A 1 92 ? 15.199 4.706 -9.878 1.00 94.38 92 ASP A N 1
ATOM 697 C CA . ASP A 1 92 ? 15.812 3.505 -10.437 1.00 94.38 92 ASP A CA 1
ATOM 698 C C . ASP A 1 92 ? 14.966 2.918 -11.575 1.00 94.38 92 ASP A C 1
ATOM 700 O O . ASP A 1 92 ? 15.528 2.501 -12.589 1.00 94.38 92 ASP A O 1
ATOM 704 N N . GLN A 1 93 ? 13.631 2.988 -11.481 1.00 95.06 93 GLN A N 1
ATOM 705 C CA . GLN A 1 93 ? 12.724 2.676 -12.591 1.00 95.06 93 GLN A CA 1
ATOM 706 C C . GLN A 1 93 ? 13.029 3.525 -13.822 1.00 95.06 93 GLN A C 1
ATOM 708 O O . GLN A 1 93 ? 13.306 3.008 -14.903 1.00 95.06 93 GLN A O 1
ATOM 713 N N . CYS A 1 94 ? 13.008 4.847 -13.647 1.00 94.44 94 CYS A N 1
ATOM 714 C CA . CYS A 1 94 ? 13.221 5.796 -14.732 1.00 94.44 94 CYS A CA 1
ATOM 715 C C . CYS A 1 94 ? 14.595 5.593 -15.377 1.00 94.44 94 CYS A C 1
ATOM 717 O O . CYS A 1 94 ? 14.734 5.659 -16.597 1.00 94.44 94 CYS A O 1
ATOM 719 N N . LYS A 1 95 ? 15.614 5.298 -14.565 1.00 93.25 95 LYS A N 1
ATOM 720 C CA . LYS A 1 95 ? 16.948 4.962 -15.056 1.00 93.25 95 LYS A CA 1
ATOM 721 C C . LYS A 1 95 ? 16.929 3.699 -15.918 1.00 93.25 95 LYS A C 1
ATOM 723 O O . LYS A 1 95 ? 17.525 3.711 -16.992 1.00 93.25 95 LYS A O 1
ATOM 728 N N . ARG A 1 96 ? 16.245 2.631 -15.489 1.00 93.56 96 ARG A N 1
ATOM 729 C CA . ARG A 1 96 ? 16.107 1.398 -16.283 1.00 93.56 96 ARG A CA 1
ATOM 730 C C . ARG A 1 96 ? 15.387 1.647 -17.605 1.00 93.56 96 ARG A C 1
ATOM 732 O O . ARG A 1 96 ? 15.868 1.183 -18.632 1.00 93.56 96 ARG A O 1
ATOM 739 N N . TRP A 1 97 ? 14.313 2.434 -17.607 1.00 94.56 97 TRP A N 1
ATOM 740 C CA . TRP A 1 97 ? 13.627 2.831 -18.841 1.00 94.56 97 TRP A CA 1
ATOM 741 C C . TRP A 1 97 ? 14.551 3.557 -19.818 1.00 94.56 97 TRP A C 1
ATOM 743 O O . TRP A 1 97 ? 14.622 3.193 -20.988 1.00 94.56 97 TRP A O 1
ATOM 753 N N . LEU A 1 98 ? 15.312 4.539 -19.331 1.00 93.69 98 LEU A N 1
ATOM 754 C CA . LEU A 1 98 ? 16.258 5.291 -20.156 1.00 93.69 98 LEU A CA 1
ATOM 755 C C . LEU A 1 98 ? 17.370 4.394 -20.717 1.00 93.69 98 LEU A C 1
ATOM 757 O O . LEU A 1 98 ? 17.669 4.477 -21.906 1.00 93.69 98 LEU A O 1
ATOM 761 N N . LEU A 1 99 ? 17.949 3.512 -19.894 1.00 93.56 99 LEU A N 1
ATOM 762 C CA . LEU A 1 99 ? 18.951 2.537 -20.344 1.00 93.56 99 LEU A CA 1
ATOM 763 C C . LEU A 1 99 ? 18.390 1.616 -21.436 1.00 93.56 99 LEU A C 1
ATOM 765 O O . LEU A 1 99 ? 19.035 1.426 -22.464 1.00 93.56 99 LEU A O 1
ATOM 769 N N . ASN A 1 100 ? 17.176 1.094 -21.246 1.00 93.75 100 ASN A N 1
ATOM 770 C CA . ASN A 1 100 ? 16.516 0.221 -22.219 1.00 93.75 100 ASN A CA 1
ATOM 771 C C . ASN A 1 100 ? 16.184 0.949 -23.532 1.00 93.75 100 ASN A C 1
ATOM 773 O O . ASN A 1 100 ? 16.185 0.330 -24.592 1.00 93.75 100 ASN A O 1
ATOM 777 N N . ALA A 1 101 ? 15.953 2.264 -23.477 1.00 94.94 101 ALA A N 1
ATOM 778 C CA . ALA A 1 101 ? 15.772 3.120 -24.648 1.00 94.94 101 ALA A CA 1
ATOM 779 C C . ALA A 1 101 ? 17.097 3.525 -25.334 1.00 94.94 101 ALA A C 1
ATOM 781 O O . ALA A 1 101 ? 17.077 4.258 -26.322 1.00 94.94 101 ALA A O 1
ATOM 782 N N . GLY A 1 102 ? 18.247 3.063 -24.829 1.00 96.12 102 GLY A N 1
ATOM 783 C CA . GLY A 1 102 ? 19.568 3.309 -25.412 1.00 96.12 102 GLY A CA 1
ATOM 784 C C . GLY A 1 102 ? 20.316 4.518 -24.842 1.00 96.12 102 GLY A C 1
ATOM 785 O O . GLY A 1 102 ? 21.344 4.909 -25.397 1.00 96.12 102 GLY A O 1
ATOM 786 N N . ALA A 1 103 ? 19.842 5.120 -23.747 1.00 93.06 103 ALA A N 1
ATOM 787 C CA . ALA A 1 103 ? 20.573 6.191 -23.076 1.00 93.06 103 ALA A CA 1
ATOM 788 C C . ALA A 1 103 ? 21.846 5.667 -22.395 1.00 93.06 103 ALA A C 1
ATOM 790 O O . ALA A 1 103 ? 21.904 4.541 -21.899 1.00 93.06 103 ALA A O 1
ATOM 791 N N . THR A 1 104 ? 22.857 6.526 -22.299 1.00 92.00 104 THR A N 1
ATOM 792 C CA . THR A 1 104 ? 24.079 6.275 -21.532 1.00 92.00 104 THR A CA 1
ATOM 793 C C . THR A 1 104 ? 24.212 7.303 -20.416 1.00 92.00 104 THR A C 1
ATOM 795 O O . THR A 1 104 ? 23.789 8.451 -20.551 1.00 92.00 104 THR A O 1
ATOM 798 N N . PHE A 1 105 ? 24.793 6.889 -19.289 1.00 85.62 105 PHE A N 1
ATOM 799 C CA . PHE A 1 105 ? 25.014 7.763 -18.140 1.00 85.62 105 PHE A CA 1
ATOM 800 C C . PHE A 1 105 ? 26.505 7.949 -17.911 1.00 85.62 105 PHE A C 1
ATOM 802 O O . PHE A 1 105 ? 27.248 6.978 -17.771 1.00 85.62 105 PHE A O 1
ATOM 809 N N . VAL A 1 106 ? 26.934 9.206 -17.831 1.00 83.38 106 VAL A N 1
ATOM 810 C CA . VAL A 1 106 ? 28.2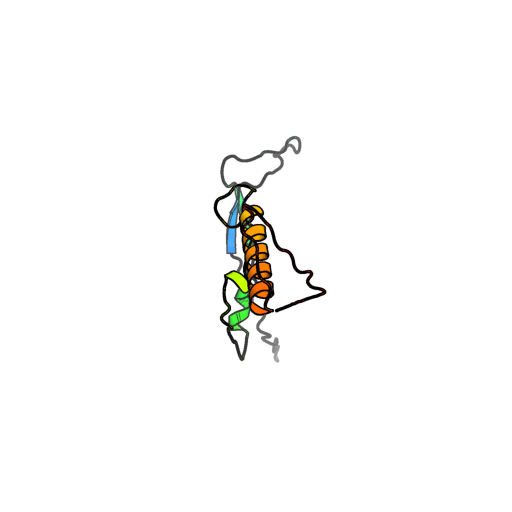69 9.550 -17.342 1.00 83.38 106 VAL A CA 1
ATOM 811 C C . VAL A 1 106 ? 28.217 9.514 -15.816 1.00 83.38 106 VAL A C 1
ATOM 813 O O . VAL A 1 106 ? 27.245 9.972 -15.216 1.00 83.38 106 VAL A O 1
ATOM 816 N N . MET A 1 107 ? 29.219 8.908 -15.180 1.00 67.00 107 MET A N 1
ATOM 817 C CA . MET A 1 107 ? 29.211 8.661 -13.739 1.00 67.00 107 MET A CA 1
ATOM 818 C C . MET A 1 107 ? 29.243 9.981 -12.957 1.00 67.00 107 MET A C 1
ATOM 820 O O . MET A 1 107 ? 30.302 10.569 -12.760 1.00 67.00 107 MET A O 1
ATOM 824 N N . PHE A 1 108 ? 28.085 10.415 -12.468 1.00 65.56 108 PHE A N 1
ATOM 825 C CA . PHE A 1 108 ? 27.979 11.450 -11.449 1.00 65.56 108 PHE A CA 1
ATOM 826 C C . PHE A 1 108 ? 27.403 10.821 -10.186 1.00 65.56 108 PHE A C 1
ATOM 828 O O . PHE A 1 108 ? 26.356 10.168 -10.215 1.00 65.56 108 PHE A O 1
ATOM 835 N N . LEU A 1 109 ? 28.115 10.992 -9.074 1.00 53.59 109 LEU A N 1
ATOM 836 C CA . LEU A 1 109 ? 27.636 10.595 -7.759 1.00 53.59 109 LEU A CA 1
ATOM 837 C C . LEU A 1 109 ? 26.316 11.355 -7.513 1.00 53.59 109 LEU A C 1
ATOM 839 O O . LEU A 1 109 ? 26.320 12.581 -7.477 1.00 53.59 109 LEU A O 1
ATOM 843 N N . TYR A 1 110 ? 25.201 10.629 -7.369 1.00 60.62 110 TYR A N 1
ATOM 844 C CA . TYR A 1 110 ? 23.890 11.138 -6.915 1.00 60.62 110 TYR A CA 1
ATOM 845 C C . TYR A 1 110 ? 22.964 11.831 -7.941 1.00 60.62 110 TYR A C 1
ATOM 847 O O . TYR A 1 110 ? 22.352 12.849 -7.628 1.00 60.62 110 TYR A O 1
ATOM 855 N N . THR A 1 111 ? 22.767 11.266 -9.140 1.00 74.50 111 THR A N 1
ATOM 856 C CA . THR A 1 111 ? 21.704 11.760 -10.049 1.00 74.50 111 THR A CA 1
ATOM 857 C C . THR A 1 111 ? 20.380 11.020 -9.833 1.00 74.50 111 THR A C 1
ATOM 859 O O . THR A 1 111 ? 20.324 9.796 -9.968 1.00 74.50 111 THR A O 1
ATOM 862 N N . LEU A 1 112 ? 19.312 11.765 -9.523 1.00 77.81 112 LEU A N 1
ATOM 863 C CA . LEU A 1 112 ? 17.933 11.272 -9.573 1.00 77.81 112 LEU A CA 1
ATOM 864 C C . LEU A 1 112 ? 17.389 11.385 -10.997 1.00 77.81 112 LEU A C 1
ATOM 866 O O . LEU A 1 112 ? 17.596 12.393 -11.670 1.00 77.81 112 LEU A O 1
ATOM 870 N N . HIS A 1 113 ? 16.649 10.369 -11.426 1.00 84.75 113 HIS A N 1
ATOM 871 C CA . HIS A 1 113 ? 16.037 10.318 -12.749 1.00 84.75 113 HIS A CA 1
ATOM 872 C C . HIS A 1 113 ? 14.523 10.375 -12.606 1.00 84.75 113 HIS A C 1
ATOM 874 O O . HIS A 1 113 ? 13.943 9.705 -11.754 1.00 84.75 113 HIS A O 1
ATOM 880 N N . GLN A 1 114 ? 13.869 11.163 -13.450 1.00 88.25 114 GLN A N 1
ATOM 881 C CA . GLN A 1 114 ? 12.418 11.185 -13.515 1.00 88.25 114 GLN A CA 1
ATOM 882 C C . GLN A 1 114 ? 11.978 11.281 -14.967 1.00 88.25 114 GLN A C 1
ATOM 884 O O . GLN A 1 114 ? 12.377 12.187 -15.693 1.00 88.25 114 GLN A O 1
ATOM 889 N N . VAL A 1 115 ? 11.123 10.347 -15.363 1.00 86.56 115 VAL A N 1
ATOM 890 C CA . VAL A 1 115 ? 10.373 10.398 -16.614 1.00 86.56 115 VAL A CA 1
ATOM 891 C C . VAL A 1 115 ? 8.924 10.707 -16.247 1.00 86.56 115 VAL A C 1
ATOM 893 O O . VAL A 1 115 ? 8.371 10.121 -15.317 1.00 86.56 115 VAL A O 1
ATOM 896 N N . SER A 1 116 ? 8.325 11.695 -16.912 1.00 92.00 116 SER A N 1
ATOM 897 C CA . SER A 1 116 ? 6.922 12.054 -16.679 1.00 92.00 116 SER A CA 1
ATOM 898 C C . SER A 1 116 ? 6.000 10.934 -17.159 1.00 92.00 116 SER A C 1
ATOM 900 O O . SER A 1 116 ? 6.225 10.383 -18.235 1.00 92.00 116 SER A O 1
ATOM 902 N N . GLY A 1 117 ? 4.908 10.681 -16.432 1.00 89.06 117 GLY A N 1
ATOM 903 C CA . GLY A 1 117 ? 3.860 9.745 -1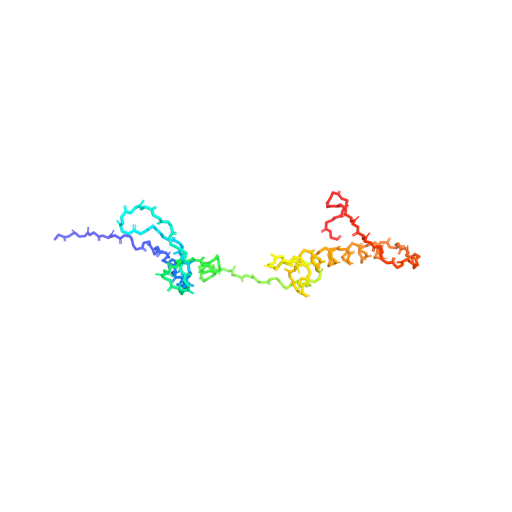6.864 1.00 89.06 117 GLY A CA 1
ATOM 904 C C . GLY A 1 117 ? 3.160 10.150 -18.170 1.00 89.06 117 GLY A C 1
ATOM 905 O O . GLY A 1 117 ? 2.494 9.331 -18.788 1.00 89.06 117 GLY A O 1
ATOM 906 N N . LEU A 1 118 ? 3.328 11.401 -18.616 1.00 90.88 118 LEU A N 1
ATOM 907 C CA . LEU A 1 118 ? 2.864 11.862 -19.932 1.00 90.88 118 LEU A CA 1
ATOM 908 C C . LEU A 1 118 ? 3.798 11.454 -21.083 1.00 90.88 118 LEU A C 1
ATOM 910 O O . LEU A 1 118 ? 3.408 11.557 -22.240 1.00 90.88 118 LEU A O 1
ATOM 914 N N . ILE A 1 119 ? 5.032 11.046 -20.777 1.00 89.81 119 ILE A N 1
ATOM 915 C CA . ILE A 1 119 ? 6.054 10.664 -21.762 1.00 89.81 119 ILE A CA 1
ATOM 916 C C . ILE A 1 119 ? 6.117 9.143 -21.884 1.00 89.81 119 ILE A C 1
ATOM 918 O O . ILE A 1 119 ? 6.149 8.617 -22.992 1.00 89.81 119 ILE A O 1
ATOM 922 N N . ALA A 1 120 ? 6.138 8.445 -20.749 1.00 84.81 120 ALA A N 1
ATOM 923 C CA . ALA A 1 120 ? 6.210 6.994 -20.700 1.00 84.81 120 ALA A CA 1
ATOM 924 C C . ALA A 1 120 ? 5.404 6.463 -19.515 1.00 84.81 120 ALA A C 1
ATOM 926 O O . ALA A 1 120 ? 5.391 7.066 -18.440 1.00 84.81 120 ALA A O 1
ATOM 927 N N . THR A 1 121 ? 4.739 5.332 -19.729 1.00 80.94 121 THR A N 1
ATOM 928 C CA . THR A 1 121 ? 3.931 4.645 -18.710 1.00 80.94 121 THR A CA 1
ATOM 929 C C . THR A 1 121 ? 4.423 3.230 -18.412 1.00 80.94 121 THR A C 1
ATOM 931 O O . THR A 1 121 ? 4.025 2.685 -17.387 1.00 80.94 121 THR A O 1
ATOM 934 N N . THR A 1 122 ? 5.303 2.669 -19.252 1.00 64.75 122 THR A N 1
ATOM 935 C CA . THR A 1 122 ? 5.895 1.325 -19.127 1.00 64.75 122 THR A CA 1
ATOM 936 C C . THR A 1 122 ? 7.242 1.251 -19.823 1.00 64.75 122 THR A C 1
ATOM 938 O O . THR A 1 122 ? 7.310 1.778 -20.960 1.00 64.75 122 THR A O 1
#